Protein AF-A0AAN8L336-F1 (afdb_monomer)

Structure (mmCIF, N/CA/C/O backbone):
data_AF-A0AAN8L336-F1
#
_entry.id   AF-A0AAN8L336-F1
#
loop_
_atom_site.group_PDB
_atom_site.id
_atom_site.type_symbol
_atom_site.label_atom_id
_atom_site.label_alt_id
_atom_site.label_comp_id
_atom_site.label_asym_id
_atom_site.label_entity_id
_atom_site.label_seq_id
_atom_site.pdbx_PDB_ins_code
_atom_site.Cartn_x
_atom_site.Cartn_y
_atom_site.Cartn_z
_atom_site.occupancy
_atom_site.B_iso_or_equiv
_atom_site.auth_seq_id
_atom_site.auth_comp_id
_atom_site.auth_asym_id
_atom_site.auth_atom_id
_atom_site.pdbx_PDB_model_num
ATOM 1 N N . MET A 1 1 ? -2.160 -11.722 4.275 1.00 55.44 1 MET A N 1
ATOM 2 C CA . MET A 1 1 ? -3.643 -11.609 4.276 1.00 55.44 1 MET A CA 1
ATOM 3 C C . MET A 1 1 ? -4.355 -12.591 5.209 1.00 55.44 1 MET A C 1
ATOM 5 O O . MET A 1 1 ? -5.331 -12.191 5.830 1.00 55.44 1 MET A O 1
ATOM 9 N N . VAL A 1 2 ? -3.904 -13.846 5.357 1.00 58.59 2 VAL A N 1
ATOM 10 C CA . VAL A 1 2 ? -4.549 -14.829 6.263 1.00 58.59 2 VAL A CA 1
ATOM 11 C C . VAL A 1 2 ? -4.646 -14.320 7.712 1.00 58.59 2 VAL A C 1
ATOM 13 O O . VAL A 1 2 ? -5.678 -14.493 8.352 1.00 58.59 2 VAL A O 1
ATOM 16 N N . THR A 1 3 ? -3.626 -13.611 8.202 1.00 62.53 3 THR A N 1
ATOM 17 C CA . THR A 1 3 ? -3.632 -12.990 9.538 1.00 62.53 3 THR A CA 1
ATOM 18 C C . THR A 1 3 ? -4.663 -11.863 9.676 1.00 62.53 3 THR A C 1
ATOM 20 O O . THR A 1 3 ? -5.354 -11.811 10.684 1.00 62.53 3 THR A O 1
ATOM 23 N N . GLY A 1 4 ? -4.833 -11.011 8.655 1.00 62.41 4 GLY A N 1
ATOM 24 C CA . GLY A 1 4 ? -5.827 -9.926 8.668 1.00 62.41 4 GLY A CA 1
ATOM 25 C C . GLY A 1 4 ? -7.262 -10.451 8.763 1.00 62.41 4 GLY A C 1
ATOM 26 O O . GLY A 1 4 ? -8.029 -9.985 9.600 1.00 62.41 4 GLY A O 1
ATOM 27 N N . ARG A 1 5 ? -7.584 -11.522 8.018 1.00 63.06 5 ARG A N 1
ATOM 28 C CA . ARG A 1 5 ? -8.874 -12.229 8.139 1.00 63.06 5 ARG A CA 1
ATOM 29 C C . ARG A 1 5 ? -9.123 -12.769 9.549 1.00 63.06 5 ARG A C 1
ATOM 31 O O . ARG A 1 5 ? -10.221 -12.613 10.066 1.00 63.06 5 ARG A O 1
ATOM 38 N N . LYS A 1 6 ? -8.105 -13.352 10.190 1.00 68.25 6 LYS A N 1
ATOM 39 C CA . LYS A 1 6 ? -8.204 -13.853 11.575 1.00 68.25 6 LYS A CA 1
ATOM 40 C C . LYS A 1 6 ? -8.404 -12.739 12.612 1.00 68.25 6 LYS A C 1
ATOM 42 O O . LYS A 1 6 ? -8.935 -13.010 13.680 1.00 68.25 6 LYS A O 1
ATOM 47 N N . LEU A 1 7 ? -7.996 -11.511 12.293 1.00 67.62 7 LEU A N 1
ATOM 48 C CA . LEU A 1 7 ? -8.125 -10.327 13.147 1.00 67.62 7 LEU A CA 1
ATOM 49 C C . LEU A 1 7 ? -9.354 -9.460 12.807 1.00 67.62 7 LEU A C 1
ATOM 51 O O . LEU A 1 7 ? -9.527 -8.398 13.394 1.00 67.62 7 LEU A O 1
ATOM 55 N N . GLY A 1 8 ? -10.209 -9.883 11.867 1.00 74.19 8 GLY A N 1
ATOM 56 C CA . GLY A 1 8 ? -11.404 -9.128 11.467 1.00 74.19 8 GLY A CA 1
ATOM 57 C C . GLY A 1 8 ? -11.135 -7.930 10.546 1.00 74.19 8 GLY A C 1
ATOM 58 O O . GLY A 1 8 ? -12.037 -7.133 10.299 1.00 74.19 8 GLY A O 1
ATOM 59 N N . PHE A 1 9 ? -9.925 -7.801 9.998 1.00 72.44 9 PHE A N 1
ATOM 60 C CA . PHE A 1 9 ? -9.615 -6.831 8.947 1.00 72.44 9 PHE A CA 1
ATOM 61 C C . PHE A 1 9 ? -9.934 -7.457 7.591 1.00 72.44 9 PHE A C 1
ATOM 63 O O . PHE A 1 9 ? -9.067 -8.022 6.917 1.00 72.44 9 PHE A O 1
ATOM 70 N N . THR A 1 10 ? -11.213 -7.413 7.225 1.00 75.25 10 THR A N 1
ATOM 71 C CA . THR A 1 10 ? -11.716 -7.903 5.938 1.00 75.25 10 THR A CA 1
ATOM 72 C C . THR A 1 10 ? -12.370 -6.784 5.143 1.00 75.25 10 THR A C 1
ATOM 74 O O . THR A 1 10 ? -12.782 -5.763 5.697 1.00 75.25 10 THR A O 1
ATOM 77 N N . ILE A 1 11 ? -12.456 -6.993 3.827 1.00 72.38 11 ILE A N 1
ATOM 78 C CA . ILE A 1 11 ? -13.157 -6.085 2.912 1.00 72.38 11 ILE A CA 1
ATOM 79 C C . ILE A 1 11 ? -14.640 -6.021 3.300 1.00 72.38 11 ILE A C 1
ATOM 81 O O . ILE A 1 11 ? -15.216 -4.941 3.355 1.00 72.38 11 ILE A O 1
ATOM 85 N N . ASP A 1 12 ? -15.225 -7.162 3.673 1.00 73.00 12 ASP A N 1
ATOM 86 C CA . ASP A 1 12 ? -16.644 -7.287 4.032 1.00 73.00 12 ASP A CA 1
ATOM 87 C C . ASP A 1 12 ? -17.017 -6.483 5.287 1.00 73.00 12 ASP A C 1
ATOM 89 O O . ASP A 1 12 ? -18.145 -6.021 5.425 1.00 73.00 12 ASP A O 1
ATOM 93 N N . LEU A 1 13 ? -16.058 -6.291 6.198 1.00 77.25 13 LEU A N 1
ATOM 94 C CA . LEU A 1 13 ? -16.222 -5.470 7.399 1.00 77.25 13 LEU A CA 1
ATOM 95 C C . LEU A 1 13 ? -15.845 -3.998 7.168 1.00 77.25 13 LEU A C 1
ATOM 97 O O . LEU A 1 13 ? -15.861 -3.217 8.115 1.00 77.25 13 LEU A O 1
ATOM 101 N N . GLY A 1 14 ? -15.464 -3.617 5.943 1.00 82.44 14 GLY A N 1
ATOM 102 C CA . GLY A 1 14 ? -15.041 -2.258 5.587 1.00 82.44 14 GLY A CA 1
ATOM 103 C C . GLY A 1 14 ? -13.712 -1.819 6.212 1.00 82.44 14 GLY A C 1
ATOM 104 O O . GLY A 1 14 ? -13.310 -0.668 6.052 1.00 82.44 14 GLY A O 1
ATOM 105 N N . LYS A 1 15 ? -13.016 -2.725 6.912 1.00 87.69 15 LYS A N 1
ATOM 106 C CA . LYS A 1 15 ? -11.778 -2.453 7.662 1.00 87.69 15 LYS A CA 1
ATOM 107 C C . LYS A 1 15 ? -10.503 -2.715 6.862 1.00 87.69 15 LYS A C 1
ATOM 109 O O . LYS A 1 15 ? -9.406 -2.524 7.381 1.00 87.69 15 LYS A O 1
ATOM 114 N N . LEU A 1 16 ? -10.632 -3.177 5.621 1.00 91.44 16 LEU A N 1
ATOM 115 C CA . LEU A 1 16 ? -9.519 -3.409 4.709 1.00 91.44 16 LEU A CA 1
ATOM 116 C C . LEU A 1 16 ? -9.800 -2.739 3.366 1.00 91.44 16 LEU A C 1
ATOM 118 O O . LEU A 1 16 ? -10.747 -3.104 2.674 1.00 91.44 16 LEU A O 1
ATOM 122 N N . HIS A 1 17 ? -8.925 -1.820 2.980 1.00 94.12 17 HIS A N 1
ATOM 123 C CA . HIS A 1 17 ? -8.934 -1.149 1.686 1.00 94.12 17 HIS A CA 1
ATOM 124 C C . HIS A 1 17 ? -7.826 -1.737 0.818 1.00 94.12 17 HIS A C 1
ATOM 126 O O . HIS A 1 17 ? -6.665 -1.725 1.217 1.00 94.12 17 HIS A O 1
ATOM 132 N N . ASN A 1 18 ? -8.160 -2.263 -0.359 1.00 93.31 18 ASN A N 1
ATOM 133 C CA . ASN A 1 18 ? -7.173 -2.774 -1.310 1.00 93.31 18 ASN A CA 1
ATOM 134 C C . ASN A 1 18 ? -7.224 -1.947 -2.597 1.00 93.31 18 ASN A C 1
ATOM 136 O O . ASN A 1 18 ? -8.241 -1.954 -3.288 1.00 93.31 18 ASN A O 1
ATOM 140 N N . VAL A 1 19 ? -6.139 -1.236 -2.899 1.00 95.69 19 VAL A N 1
ATOM 141 C CA . VAL A 1 19 ? -6.030 -0.328 -4.042 1.00 95.69 19 VAL A CA 1
ATOM 142 C C . VAL A 1 19 ? -4.871 -0.775 -4.926 1.00 95.69 19 VAL A C 1
ATOM 144 O O . VAL A 1 19 ? -3.705 -0.709 -4.537 1.00 95.69 19 VAL A O 1
ATOM 147 N N . SER A 1 20 ? -5.191 -1.213 -6.141 1.00 94.94 20 SER A N 1
ATOM 148 C CA . SER A 1 20 ? -4.198 -1.453 -7.189 1.00 94.94 20 SER A CA 1
ATOM 149 C C . SER A 1 20 ? -3.888 -0.149 -7.912 1.00 94.94 20 SER A C 1
ATOM 151 O O . SER A 1 20 ? -4.764 0.409 -8.570 1.00 94.94 20 SER A O 1
ATOM 153 N N . LEU A 1 21 ? -2.656 0.346 -7.787 1.00 93.88 21 LEU A N 1
ATOM 154 C CA . LEU A 1 21 ? -2.261 1.612 -8.391 1.00 93.88 21 LEU A CA 1
ATOM 155 C C . LEU A 1 21 ? -1.996 1.457 -9.888 1.00 93.88 21 LEU A C 1
ATOM 157 O O . LEU A 1 21 ? -1.348 0.523 -10.355 1.00 93.88 21 LEU A O 1
ATOM 161 N N . GLY A 1 22 ? -2.519 2.428 -10.619 1.00 88.50 22 GLY A N 1
ATOM 162 C CA . GLY A 1 22 ? -2.415 2.635 -12.052 1.00 88.50 22 GLY A CA 1
ATOM 163 C C . GLY A 1 22 ? -2.910 4.051 -12.344 1.00 88.50 22 GLY A C 1
ATOM 164 O O . GLY A 1 22 ? -3.214 4.802 -11.414 1.00 88.50 22 GLY A O 1
ATOM 165 N N . GLN A 1 23 ? -3.013 4.428 -13.616 1.00 85.06 23 GLN A N 1
ATOM 166 C CA . GLN A 1 23 ? -3.410 5.788 -13.978 1.00 85.06 23 GLN A CA 1
ATOM 167 C C . GLN A 1 23 ? -4.771 6.168 -13.363 1.00 85.06 23 GLN A C 1
ATOM 169 O O . GLN A 1 23 ? -5.786 5.529 -13.641 1.00 85.06 23 GLN A O 1
ATOM 174 N N . GLY A 1 24 ? -4.792 7.229 -12.551 1.00 90.44 24 GLY A N 1
ATOM 175 C CA . GLY A 1 24 ? -6.011 7.788 -11.963 1.00 90.44 24 GLY A CA 1
ATOM 176 C C . GLY A 1 24 ? -6.478 7.119 -10.665 1.00 90.44 24 GLY A C 1
ATOM 177 O O . GLY A 1 24 ? -7.555 7.454 -10.178 1.00 90.44 24 GLY A O 1
ATOM 178 N N . GLN A 1 25 ? -5.711 6.178 -10.103 1.00 95.31 25 GLN A N 1
ATOM 179 C CA . GLN A 1 25 ? -6.035 5.523 -8.824 1.00 95.31 25 GLN A CA 1
ATOM 180 C C . GLN A 1 25 ? -5.448 6.246 -7.603 1.00 95.31 25 GLN A C 1
ATOM 182 O O . GLN A 1 25 ? -5.761 5.897 -6.467 1.00 95.31 25 GLN A O 1
ATOM 187 N N . GLU A 1 26 ? -4.629 7.275 -7.818 1.00 95.19 26 GLU A N 1
ATOM 188 C CA . GLU A 1 26 ? -3.944 8.025 -6.765 1.00 95.19 26 GLU A CA 1
ATOM 189 C C . GLU A 1 26 ? -4.947 8.666 -5.797 1.00 95.19 26 GLU A C 1
ATOM 191 O O . GLU A 1 26 ? -4.850 8.482 -4.589 1.00 95.19 26 GLU A O 1
ATOM 196 N N . ALA A 1 27 ? -5.988 9.320 -6.323 1.00 96.06 27 ALA A N 1
ATOM 197 C CA . ALA A 1 27 ? -7.025 9.948 -5.502 1.00 96.06 27 ALA A CA 1
ATOM 198 C C . ALA A 1 27 ? -7.815 8.930 -4.657 1.00 96.06 27 ALA A C 1
ATOM 200 O O . ALA A 1 27 ? -8.211 9.225 -3.530 1.00 96.06 27 ALA A O 1
ATOM 201 N N . VAL A 1 28 ? -8.028 7.716 -5.178 1.00 96.12 28 VAL A N 1
ATOM 202 C CA . VAL A 1 28 ? -8.692 6.633 -4.434 1.00 96.12 28 VAL A CA 1
ATOM 203 C C . VAL A 1 28 ? -7.809 6.170 -3.276 1.00 96.12 28 VAL A C 1
ATOM 205 O O . VAL A 1 28 ? -8.302 5.980 -2.164 1.00 96.12 28 VAL A O 1
ATOM 208 N N . ALA A 1 29 ? -6.502 6.039 -3.516 1.00 96.62 29 ALA A N 1
ATOM 209 C CA . ALA A 1 29 ? -5.536 5.700 -2.479 1.00 96.62 29 ALA A CA 1
ATOM 210 C C . ALA A 1 29 ? -5.452 6.779 -1.389 1.00 96.62 29 ALA A C 1
ATOM 212 O O . ALA A 1 29 ? -5.452 6.435 -0.209 1.00 96.62 29 ALA A O 1
ATOM 213 N N . GLU A 1 30 ? -5.450 8.062 -1.765 1.00 97.12 30 GLU A N 1
ATOM 214 C CA . GLU A 1 30 ? -5.445 9.189 -0.821 1.00 97.12 30 GLU A CA 1
ATOM 215 C C . GLU A 1 30 ? -6.642 9.124 0.134 1.00 97.12 30 GLU A C 1
ATOM 217 O O . GLU A 1 30 ? -6.468 9.112 1.354 1.00 97.12 30 GLU A O 1
ATOM 222 N N . VAL A 1 31 ? -7.853 8.983 -0.412 1.00 97.19 31 VAL A N 1
ATOM 223 C CA . VAL A 1 31 ? -9.083 8.892 0.388 1.00 97.19 31 VAL A CA 1
ATOM 224 C C . VAL A 1 31 ? -9.074 7.658 1.294 1.00 97.19 31 VAL A C 1
ATOM 226 O O . VAL A 1 31 ? -9.432 7.752 2.471 1.00 97.19 31 VAL A O 1
ATOM 229 N N . ALA A 1 32 ? -8.646 6.504 0.773 1.00 96.38 32 ALA A N 1
ATOM 230 C CA . ALA A 1 32 ? -8.574 5.268 1.548 1.00 96.38 32 ALA A CA 1
ATOM 231 C C . ALA A 1 32 ? -7.593 5.384 2.725 1.00 96.38 32 ALA A C 1
ATOM 233 O O . ALA A 1 32 ? -7.917 4.957 3.833 1.00 96.38 32 ALA A O 1
ATOM 234 N N . MET A 1 33 ? -6.423 5.992 2.512 1.00 97.19 33 MET A N 1
ATOM 235 C CA . MET A 1 33 ? -5.418 6.202 3.558 1.00 97.19 33 MET A CA 1
ATOM 236 C C . MET A 1 33 ? -5.890 7.175 4.633 1.00 97.19 33 MET A C 1
ATOM 238 O O . MET A 1 33 ? -5.751 6.882 5.818 1.00 97.19 33 MET A O 1
ATOM 242 N N . GLU A 1 34 ? -6.496 8.298 4.253 1.00 96.38 34 GLU A N 1
ATOM 243 C CA . GLU A 1 34 ? -6.995 9.271 5.228 1.00 96.38 34 GLU A CA 1
ATOM 244 C C . GLU A 1 34 ? -8.135 8.713 6.083 1.00 96.38 34 GLU A C 1
ATOM 246 O O . GLU A 1 34 ? -8.181 8.955 7.291 1.00 96.38 34 GLU A O 1
ATOM 251 N N . MET A 1 35 ? -9.042 7.944 5.477 1.00 95.38 35 MET A N 1
ATOM 252 C CA . MET A 1 35 ? -10.094 7.242 6.207 1.00 95.38 35 MET A CA 1
ATOM 253 C C . MET A 1 35 ? -9.499 6.186 7.139 1.00 95.38 35 MET A C 1
ATOM 255 O O . MET A 1 35 ? -9.837 6.135 8.319 1.00 95.38 35 MET A O 1
ATOM 259 N N . ALA A 1 36 ? -8.585 5.363 6.631 1.00 96.25 36 ALA A N 1
ATOM 260 C CA . ALA A 1 36 ? -7.983 4.292 7.407 1.00 96.25 36 ALA A CA 1
ATOM 261 C C . ALA A 1 36 ? -7.151 4.800 8.587 1.00 96.25 36 ALA A C 1
ATOM 263 O O . ALA A 1 36 ? -7.188 4.186 9.652 1.00 96.25 36 ALA A O 1
ATOM 264 N N . ALA A 1 37 ? -6.454 5.927 8.426 1.00 96.56 37 ALA A N 1
ATOM 265 C CA . ALA A 1 37 ? -5.694 6.559 9.498 1.00 96.56 37 ALA A CA 1
ATOM 266 C C . ALA A 1 37 ? -6.597 7.019 10.654 1.00 96.56 37 ALA A C 1
ATOM 268 O O . ALA A 1 37 ? -6.199 6.917 11.814 1.00 96.56 37 ALA A O 1
ATOM 269 N N . LYS A 1 38 ? -7.819 7.483 10.350 1.00 95.75 38 LYS A N 1
ATOM 270 C CA . LYS A 1 38 ? -8.809 7.923 11.349 1.00 95.75 38 LYS A CA 1
ATOM 271 C C . LYS A 1 38 ? -9.524 6.752 12.020 1.00 95.75 38 LYS A C 1
ATOM 273 O O . LYS A 1 38 ? -9.641 6.728 13.239 1.00 95.75 38 LYS A O 1
ATOM 278 N N . GLU A 1 39 ? -9.968 5.781 11.227 1.00 95.06 39 GLU A N 1
ATOM 279 C CA . GLU A 1 39 ? -10.841 4.686 11.680 1.00 95.06 39 GLU A CA 1
ATOM 280 C C . GLU A 1 39 ? -10.071 3.420 12.102 1.00 95.06 39 GLU A C 1
ATOM 282 O O . GLU A 1 39 ? -10.657 2.450 12.581 1.00 95.06 39 GLU A O 1
ATOM 287 N N . GLY A 1 40 ? -8.748 3.388 11.913 1.00 94.44 40 GLY A N 1
ATOM 288 C CA . GLY A 1 40 ? -7.922 2.231 12.262 1.00 94.44 40 GLY A CA 1
ATOM 289 C C . GLY A 1 40 ? -8.025 1.073 11.289 1.00 94.44 40 GLY A C 1
ATOM 290 O O . GLY A 1 40 ? -7.987 -0.079 11.708 1.00 94.44 40 GLY A O 1
ATOM 291 N N . HIS A 1 41 ? -8.183 1.354 9.999 1.00 94.69 41 HIS A N 1
ATOM 292 C CA . HIS A 1 41 ? -8.302 0.319 8.973 1.00 94.69 41 HIS A CA 1
ATOM 293 C C . HIS A 1 41 ? -6.936 -0.058 8.403 1.00 94.69 41 HIS A C 1
ATOM 295 O O . HIS A 1 41 ? -5.919 0.595 8.641 1.00 94.69 41 HIS A O 1
ATOM 301 N N . TRP A 1 42 ? -6.907 -1.132 7.625 1.00 95.06 42 TRP A N 1
ATOM 302 C CA . TRP A 1 42 ? -5.720 -1.537 6.886 1.00 95.06 42 TRP A CA 1
ATOM 303 C C . TRP A 1 42 ? -5.839 -1.100 5.435 1.00 95.06 42 TRP A C 1
ATOM 305 O O . TRP A 1 42 ? -6.908 -1.210 4.837 1.00 95.06 42 TRP A O 1
ATOM 315 N N . VAL A 1 43 ? -4.736 -0.637 4.860 1.00 96.12 43 VAL A N 1
ATOM 316 C CA . VAL A 1 43 ? -4.645 -0.264 3.447 1.00 96.12 43 VAL A CA 1
ATOM 317 C C . VAL A 1 43 ? -3.586 -1.122 2.780 1.00 96.12 43 VAL A C 1
ATOM 319 O O . VAL A 1 43 ? -2.485 -1.276 3.301 1.00 96.12 43 VAL A O 1
ATOM 322 N N . ILE A 1 44 ? -3.910 -1.681 1.622 1.00 95.62 44 ILE A N 1
ATOM 323 C CA . ILE A 1 44 ? -2.969 -2.371 0.746 1.00 95.62 44 ILE A CA 1
ATOM 324 C C . ILE A 1 44 ? -2.860 -1.544 -0.531 1.00 95.62 44 ILE A C 1
ATOM 326 O O . ILE A 1 44 ? -3.841 -1.400 -1.255 1.00 95.62 44 ILE A O 1
ATOM 330 N N . LEU A 1 45 ? -1.673 -1.004 -0.794 1.00 96.25 45 LEU A N 1
ATOM 331 C CA . LEU A 1 45 ? -1.327 -0.312 -2.029 1.00 96.25 45 LEU A CA 1
ATOM 332 C C . LEU A 1 45 ? -0.504 -1.252 -2.904 1.00 96.25 45 LEU A C 1
ATOM 334 O O . LEU A 1 45 ? 0.616 -1.629 -2.548 1.00 96.25 45 LEU A O 1
ATOM 338 N N . GLN A 1 46 ? -1.056 -1.640 -4.048 1.00 95.38 46 GLN A N 1
ATOM 339 C CA . GLN A 1 46 ? -0.390 -2.539 -4.983 1.00 95.38 46 GLN A CA 1
ATOM 340 C C . GLN A 1 46 ? 0.209 -1.771 -6.160 1.00 95.38 46 GLN A C 1
ATOM 342 O O . GLN A 1 46 ? -0.305 -0.728 -6.547 1.00 95.38 46 GLN A O 1
ATOM 347 N N . ASN A 1 47 ? 1.277 -2.308 -6.746 1.00 93.50 47 ASN A N 1
ATOM 348 C CA . ASN A 1 47 ? 1.913 -1.795 -7.962 1.00 93.50 47 ASN A CA 1
ATOM 349 C C . ASN A 1 47 ? 2.364 -0.325 -7.906 1.00 93.50 47 ASN A C 1
ATOM 351 O O . ASN A 1 47 ? 2.249 0.404 -8.889 1.00 93.50 47 ASN A O 1
ATOM 355 N N . ILE A 1 48 ? 2.931 0.122 -6.779 1.00 93.25 48 ILE A N 1
ATOM 356 C CA . ILE A 1 48 ? 3.293 1.544 -6.617 1.00 93.25 48 ILE A CA 1
ATOM 357 C C . ILE A 1 48 ? 4.312 2.056 -7.648 1.00 93.25 48 ILE A C 1
ATOM 359 O O . ILE A 1 48 ? 4.354 3.245 -7.952 1.00 93.25 48 ILE A O 1
ATOM 363 N N . HIS A 1 49 ? 5.093 1.153 -8.242 1.00 90.88 49 HIS A N 1
ATOM 364 C CA . HIS A 1 49 ? 6.049 1.452 -9.306 1.00 90.88 49 HIS A CA 1
ATOM 365 C C . HIS A 1 49 ? 5.377 2.002 -10.581 1.00 90.88 49 HIS A C 1
ATOM 367 O O . HIS A 1 49 ? 6.008 2.744 -11.330 1.00 90.88 49 HIS A O 1
ATOM 373 N N . LEU A 1 50 ? 4.088 1.719 -10.804 1.00 91.94 50 LEU A N 1
ATOM 374 C CA . LEU A 1 50 ? 3.335 2.220 -11.959 1.00 91.94 50 LEU A CA 1
ATOM 375 C C . LEU A 1 50 ? 2.974 3.711 -11.853 1.00 91.94 50 LEU A C 1
ATOM 377 O O . LEU A 1 50 ? 2.637 4.333 -12.857 1.00 91.94 50 LEU A O 1
ATOM 381 N N . VAL A 1 51 ? 3.070 4.304 -10.659 1.00 92.56 51 VAL A N 1
ATOM 382 C CA . VAL A 1 51 ? 2.716 5.708 -10.388 1.00 92.56 51 VAL A CA 1
ATOM 383 C C . VAL A 1 51 ? 3.925 6.516 -9.907 1.00 92.56 51 VAL A C 1
ATOM 385 O O . VAL A 1 51 ? 3.831 7.330 -8.993 1.00 92.56 51 VAL A O 1
ATOM 388 N N . ALA A 1 52 ? 5.082 6.327 -10.554 1.00 90.50 52 ALA A N 1
ATOM 389 C CA . ALA A 1 52 ? 6.368 6.928 -10.175 1.00 90.50 52 ALA A CA 1
ATOM 390 C C . ALA A 1 52 ? 6.303 8.439 -9.866 1.00 90.50 52 ALA A C 1
ATOM 392 O O . ALA A 1 52 ? 6.891 8.912 -8.896 1.00 90.50 52 ALA A O 1
ATOM 393 N N . ARG A 1 53 ? 5.537 9.205 -10.657 1.00 91.69 53 ARG A N 1
ATOM 394 C CA . ARG A 1 53 ? 5.377 10.663 -10.483 1.00 91.69 53 ARG A CA 1
ATOM 395 C C . ARG A 1 53 ? 4.654 11.048 -9.188 1.00 91.69 53 ARG A C 1
ATOM 397 O O . ARG A 1 53 ? 4.833 12.165 -8.715 1.00 91.69 53 ARG A O 1
ATOM 404 N N . TRP A 1 54 ? 3.831 10.154 -8.648 1.00 94.56 54 TRP A N 1
ATOM 405 C CA . TRP A 1 54 ? 3.042 10.376 -7.439 1.00 94.56 54 TRP A CA 1
ATOM 406 C C . TRP A 1 54 ? 3.753 9.891 -6.168 1.00 94.56 54 TRP A C 1
ATOM 408 O O . TRP A 1 54 ? 3.350 10.261 -5.070 1.00 94.56 54 TRP A O 1
ATOM 418 N N . LEU A 1 55 ? 4.854 9.140 -6.276 1.00 92.81 55 LEU A N 1
ATOM 419 C CA . LEU A 1 55 ? 5.524 8.559 -5.107 1.00 92.81 55 LEU A CA 1
ATOM 420 C C . LEU A 1 55 ? 6.006 9.601 -4.083 1.00 92.81 55 LEU A C 1
ATOM 422 O O . LEU A 1 55 ? 5.927 9.350 -2.885 1.00 92.81 55 LEU A O 1
ATOM 426 N N . GLY A 1 56 ? 6.426 10.791 -4.523 1.00 93.44 56 GLY A N 1
ATOM 427 C CA . GLY A 1 56 ? 6.765 11.887 -3.603 1.00 93.44 56 GLY A CA 1
ATOM 428 C C . GLY A 1 56 ? 5.551 12.484 -2.872 1.00 93.44 56 GLY A C 1
ATOM 429 O O . GLY A 1 56 ? 5.685 13.001 -1.765 1.00 93.44 56 GLY A O 1
ATOM 430 N N . SER A 1 57 ? 4.354 12.412 -3.460 1.00 95.19 57 SER A N 1
ATOM 431 C CA . SER A 1 57 ? 3.105 12.767 -2.772 1.00 95.19 57 SER A CA 1
ATOM 432 C C . SER A 1 57 ? 2.685 11.669 -1.798 1.00 95.19 57 SER A C 1
ATOM 434 O O . SER A 1 57 ? 2.275 11.979 -0.681 1.00 95.19 57 SER A O 1
ATOM 436 N N . LEU A 1 58 ? 2.844 10.400 -2.193 1.00 94.75 58 LEU A N 1
ATOM 437 C CA . LEU A 1 58 ? 2.606 9.243 -1.330 1.00 94.75 58 LEU A CA 1
ATOM 438 C C . LEU A 1 58 ? 3.479 9.285 -0.069 1.00 94.75 58 LEU A C 1
ATOM 440 O O . LEU A 1 58 ? 2.979 9.018 1.016 1.00 94.75 58 LEU A O 1
ATOM 444 N N . GLU A 1 59 ? 4.755 9.649 -0.188 1.00 93.81 59 GLU A N 1
ATOM 445 C CA . GLU A 1 59 ? 5.670 9.794 0.952 1.00 93.81 59 GLU A CA 1
ATOM 446 C C . GLU A 1 59 ? 5.137 10.795 1.990 1.00 93.81 59 GLU A C 1
ATOM 448 O O . GLU A 1 59 ? 4.944 10.445 3.153 1.00 93.81 59 GLU A O 1
ATOM 453 N N . LYS A 1 60 ? 4.767 12.003 1.550 1.00 93.94 60 LYS A N 1
ATOM 454 C CA . LYS A 1 60 ? 4.178 13.033 2.426 1.00 93.94 60 LYS A CA 1
ATOM 455 C C . LYS A 1 60 ? 2.843 12.603 3.028 1.00 93.94 60 LYS A C 1
ATOM 457 O O . LYS A 1 60 ? 2.494 13.003 4.138 1.00 93.94 60 LYS A O 1
ATOM 462 N N . LEU A 1 61 ? 2.056 11.836 2.276 1.00 95.06 61 LEU A N 1
ATOM 463 C CA . LEU A 1 61 ? 0.795 11.288 2.756 1.00 95.06 61 LEU A CA 1
ATOM 464 C C . LEU A 1 61 ? 1.030 10.243 3.848 1.00 95.06 61 LEU A C 1
ATOM 466 O O . LEU A 1 61 ? 0.335 10.276 4.856 1.00 95.06 61 LEU A O 1
ATOM 470 N N . LEU A 1 62 ? 2.010 9.351 3.679 1.00 94.19 62 LEU A N 1
ATOM 471 C CA . LEU A 1 62 ? 2.398 8.378 4.700 1.00 94.19 62 LEU A CA 1
ATOM 472 C C . LEU A 1 62 ? 2.844 9.082 5.983 1.00 94.19 62 LEU A C 1
ATOM 474 O O . LEU A 1 62 ? 2.347 8.736 7.047 1.00 94.19 62 LEU A O 1
ATOM 478 N N . GLU A 1 63 ? 3.701 10.101 5.886 1.00 91.88 63 GLU A N 1
ATOM 479 C CA . GLU A 1 63 ? 4.134 10.904 7.040 1.00 91.88 63 GLU A CA 1
ATOM 480 C C . GLU A 1 63 ? 2.938 11.531 7.769 1.00 91.88 63 GLU A C 1
ATOM 482 O O . GLU A 1 63 ? 2.741 11.301 8.964 1.00 91.88 63 GLU A O 1
ATOM 487 N N . ARG A 1 64 ? 2.072 12.237 7.027 1.00 93.25 64 ARG A N 1
ATOM 488 C CA . ARG A 1 64 ? 0.867 12.873 7.576 1.00 93.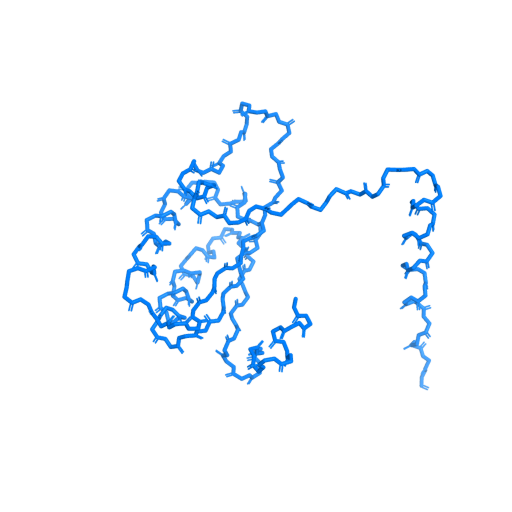25 64 ARG A CA 1
ATOM 489 C C . ARG A 1 64 ? -0.087 11.864 8.214 1.00 93.25 64 ARG A C 1
ATOM 491 O O . ARG A 1 64 ? -0.650 12.137 9.266 1.00 93.25 64 ARG A O 1
ATOM 498 N N . CYS A 1 65 ? -0.302 10.721 7.569 1.00 92.50 65 CYS A N 1
ATOM 499 C CA . CYS A 1 65 ? -1.193 9.675 8.060 1.00 92.50 65 CYS A CA 1
ATOM 500 C C . CYS A 1 65 ? -0.574 8.848 9.187 1.00 92.50 65 CYS A C 1
ATOM 502 O O . CYS A 1 65 ? -1.304 8.095 9.812 1.00 92.50 65 CYS A O 1
ATOM 504 N N . CYS A 1 66 ? 0.729 8.934 9.447 1.00 88.69 66 CYS A N 1
ATOM 505 C CA . CYS A 1 66 ? 1.346 8.294 10.606 1.00 88.69 66 CYS A CA 1
ATOM 506 C C . CYS A 1 66 ? 1.142 9.137 11.872 1.00 88.69 66 CYS A C 1
ATOM 508 O O . CYS A 1 66 ? 0.846 8.583 12.935 1.00 88.69 66 CYS A O 1
ATOM 510 N N . GLU A 1 67 ? 1.240 10.465 11.764 1.00 89.88 67 GLU A N 1
ATOM 511 C CA . GLU A 1 67 ? 1.067 11.387 12.889 1.00 89.88 67 GLU A CA 1
ATOM 512 C C . GLU A 1 67 ? -0.369 11.369 13.440 1.00 89.88 67 GLU A C 1
ATOM 514 O O . GLU A 1 67 ? -1.327 11.759 12.778 1.00 89.88 67 GLU A O 1
ATOM 519 N N . GLY A 1 68 ? -0.530 10.921 14.689 1.00 86.00 68 GLY A N 1
ATOM 520 C CA . GLY A 1 68 ? -1.828 10.930 15.376 1.00 86.00 68 GLY A CA 1
ATOM 521 C C . GLY A 1 68 ? -2.851 9.922 14.840 1.00 86.00 68 GLY A C 1
ATOM 522 O O . GLY A 1 68 ? -4.041 10.063 15.119 1.00 86.00 68 GLY A O 1
ATOM 523 N N . SER A 1 69 ? -2.408 8.916 14.082 1.00 93.12 69 SER A N 1
ATOM 524 C CA . SER A 1 69 ? -3.287 7.865 13.564 1.00 93.12 69 SER A CA 1
ATOM 525 C C . SER A 1 69 ? -3.785 6.893 14.626 1.00 93.12 69 SER A C 1
ATOM 527 O O . SER A 1 69 ? -3.215 6.737 15.709 1.00 93.12 69 SER A O 1
ATOM 529 N N . HIS A 1 70 ? -4.875 6.209 14.287 1.00 95.75 70 HIS A N 1
ATOM 530 C CA . HIS A 1 70 ? -5.427 5.138 15.095 1.00 95.75 70 HIS A CA 1
ATOM 531 C C . HIS A 1 70 ? -4.409 3.999 15.277 1.00 95.75 70 HIS A C 1
ATOM 533 O O . HIS A 1 70 ? -3.715 3.608 14.340 1.00 95.75 70 HIS A O 1
ATOM 539 N N . GLN A 1 71 ? -4.358 3.398 16.469 1.00 92.94 71 GLN A N 1
ATOM 540 C CA . GLN A 1 71 ? -3.342 2.394 16.830 1.00 92.94 71 GLN A CA 1
ATOM 541 C C . GLN A 1 71 ? -3.359 1.136 15.945 1.00 92.94 71 GLN A C 1
ATOM 543 O O . GLN A 1 71 ? -2.330 0.476 15.781 1.00 92.94 71 GLN A O 1
ATOM 548 N N . ASP A 1 72 ? -4.513 0.824 15.356 1.00 92.12 72 ASP A N 1
ATOM 549 C CA . ASP A 1 72 ? -4.710 -0.305 14.436 1.00 92.12 72 ASP A CA 1
ATOM 550 C C . ASP A 1 72 ? -4.431 0.023 12.963 1.00 92.12 72 ASP A C 1
ATOM 552 O O . ASP A 1 72 ? -4.424 -0.889 12.134 1.00 92.12 72 ASP A O 1
ATOM 556 N N . TYR A 1 73 ? -4.173 1.291 12.621 1.00 94.06 73 TYR A N 1
ATOM 557 C CA . TYR A 1 73 ? -3.899 1.703 11.246 1.00 94.06 73 TYR A CA 1
ATOM 558 C C . TYR A 1 73 ? -2.6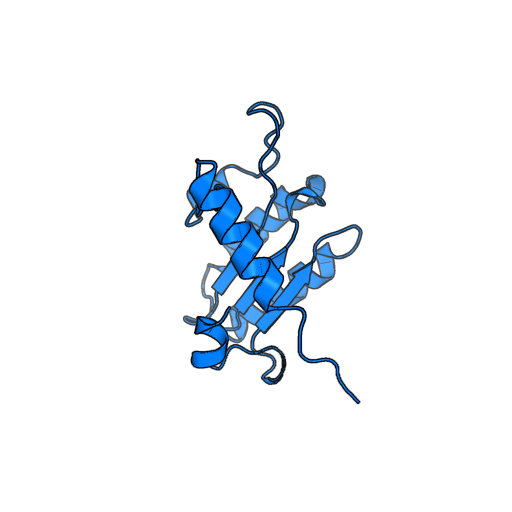35 1.025 10.714 1.00 94.06 73 TYR A C 1
ATOM 560 O O . TYR A 1 73 ? -1.568 1.080 11.333 1.00 94.06 73 TYR A O 1
ATOM 568 N N . ARG A 1 74 ? -2.736 0.365 9.559 1.00 94.19 74 ARG A N 1
ATOM 569 C CA . ARG A 1 74 ? -1.595 -0.284 8.897 1.00 94.19 74 ARG A CA 1
ATOM 570 C C . ARG A 1 74 ? -1.645 -0.030 7.398 1.00 94.19 74 ARG A C 1
ATOM 572 O O . ARG A 1 74 ? -2.705 -0.150 6.790 1.00 94.19 74 ARG A O 1
ATOM 579 N N . VAL A 1 75 ? -0.486 0.232 6.799 1.00 94.50 75 VAL A N 1
ATOM 580 C CA . VAL A 1 75 ? -0.323 0.319 5.343 1.00 94.50 75 VAL A CA 1
ATOM 581 C C . VAL A 1 75 ? 0.639 -0.765 4.882 1.00 94.50 75 VAL A C 1
ATOM 583 O O . VAL A 1 75 ? 1.726 -0.922 5.432 1.00 94.50 75 VAL A O 1
ATOM 586 N N . PHE A 1 76 ? 0.237 -1.506 3.858 1.00 94.38 76 PHE A N 1
ATOM 587 C CA . PHE A 1 76 ? 1.051 -2.493 3.166 1.00 94.38 76 PHE A CA 1
ATOM 588 C C . PHE A 1 76 ? 1.270 -2.020 1.737 1.00 94.38 76 PHE A C 1
ATOM 590 O O . PHE A 1 76 ? 0.333 -1.581 1.077 1.00 94.38 76 PHE A O 1
ATOM 597 N N . ILE A 1 77 ? 2.503 -2.121 1.258 1.00 93.56 77 ILE A N 1
ATOM 598 C CA . ILE A 1 77 ? 2.905 -1.617 -0.052 1.00 93.56 77 ILE A CA 1
ATOM 599 C C . ILE A 1 77 ? 3.565 -2.758 -0.821 1.00 93.56 77 ILE A C 1
ATOM 601 O O . ILE A 1 77 ? 4.432 -3.441 -0.279 1.00 93.56 77 ILE A O 1
ATOM 605 N N . SER A 1 78 ? 3.177 -2.956 -2.081 1.00 92.12 78 SER A N 1
ATOM 606 C CA . SER A 1 78 ? 3.890 -3.847 -3.001 1.00 92.12 78 SER A CA 1
ATOM 607 C C . SER A 1 78 ? 4.428 -3.078 -4.206 1.00 92.12 78 SER A C 1
ATOM 609 O O . SER A 1 78 ? 3.702 -2.289 -4.819 1.00 92.12 78 SER A O 1
ATOM 611 N N . ALA A 1 79 ? 5.666 -3.369 -4.588 1.00 90.00 79 ALA A N 1
ATOM 612 C CA . ALA A 1 79 ? 6.311 -2.843 -5.781 1.00 90.00 79 ALA A CA 1
ATOM 613 C C . ALA A 1 79 ? 7.139 -3.939 -6.456 1.00 90.00 79 ALA A C 1
ATOM 615 O O . ALA A 1 79 ? 7.620 -4.844 -5.774 1.00 90.00 79 ALA A O 1
ATOM 616 N N . GLU A 1 80 ? 7.341 -3.826 -7.766 1.00 86.06 80 GLU A N 1
ATOM 617 C CA . GLU A 1 80 ? 8.396 -4.571 -8.443 1.00 86.06 80 GLU A CA 1
ATOM 618 C C . GLU A 1 80 ? 9.745 -3.877 -8.198 1.00 86.06 80 GLU A C 1
ATOM 620 O O . GLU A 1 80 ? 9.795 -2.640 -8.134 1.00 86.06 80 GLU A O 1
ATOM 625 N N . PRO A 1 81 ? 10.836 -4.643 -8.014 1.00 79.00 81 PRO A N 1
ATOM 626 C CA . PRO A 1 81 ? 12.167 -4.072 -7.879 1.00 79.00 81 PRO A CA 1
ATOM 627 C C . PRO A 1 81 ? 12.602 -3.419 -9.193 1.00 79.00 81 PRO A C 1
ATOM 629 O O . PRO A 1 81 ? 12.292 -3.904 -10.280 1.00 79.00 81 PRO A O 1
ATOM 632 N N . ALA A 1 82 ? 13.365 -2.331 -9.090 1.00 80.50 82 ALA A N 1
ATOM 633 C CA . ALA A 1 82 ? 13.973 -1.726 -10.267 1.00 80.50 82 ALA A CA 1
ATOM 634 C C . ALA A 1 82 ? 14.988 -2.697 -10.911 1.00 80.50 82 ALA A C 1
ATOM 636 O O . ALA A 1 82 ? 15.732 -3.356 -10.175 1.00 80.50 82 ALA A O 1
ATOM 637 N N . PRO A 1 83 ? 15.071 -2.769 -12.255 1.00 78.19 83 PRO A N 1
ATOM 638 C CA . PRO A 1 83 ? 16.027 -3.637 -12.951 1.00 78.19 83 PRO A CA 1
ATOM 639 C C . PRO A 1 83 ? 17.484 -3.296 -12.629 1.00 78.19 83 PRO A C 1
ATOM 641 O O . PRO A 1 83 ? 18.349 -4.172 -12.613 1.00 78.19 83 PRO A O 1
ATOM 644 N N . THR A 1 84 ? 17.758 -2.016 -12.370 1.00 80.19 84 THR A N 1
ATOM 645 C CA . THR A 1 84 ? 19.077 -1.503 -12.002 1.00 80.19 84 THR A CA 1
ATOM 646 C C . THR A 1 84 ? 18.974 -0.538 -10.814 1.00 80.19 84 THR A C 1
ATOM 648 O O . THR A 1 84 ? 17.936 0.103 -10.627 1.00 80.19 84 THR A O 1
ATOM 651 N N . PRO A 1 85 ? 20.041 -0.373 -10.004 1.00 76.50 85 PRO A N 1
ATOM 652 C CA . PRO A 1 85 ? 20.055 0.610 -8.916 1.00 76.50 85 PRO A CA 1
ATOM 653 C C . PRO A 1 85 ? 19.794 2.052 -9.379 1.00 76.50 85 PRO A C 1
ATOM 655 O O . PRO A 1 85 ? 19.246 2.852 -8.628 1.00 76.50 85 PRO A O 1
ATOM 658 N N . GLN A 1 86 ? 20.184 2.389 -10.611 1.00 74.38 86 GLN A N 1
ATOM 659 C CA . GLN A 1 86 ? 20.014 3.719 -11.200 1.00 74.38 86 GLN A CA 1
ATOM 660 C C . GLN A 1 86 ? 18.560 4.006 -11.605 1.00 74.38 86 GLN A C 1
ATOM 662 O O . GLN A 1 86 ? 18.163 5.165 -11.664 1.00 74.38 86 GLN A O 1
ATOM 667 N N . GLU A 1 87 ? 17.766 2.965 -11.856 1.00 77.31 87 GLU A N 1
ATOM 668 C CA . GLU A 1 87 ? 16.345 3.050 -12.220 1.00 77.31 87 GLU A CA 1
ATOM 669 C C . GLU A 1 87 ? 15.417 2.995 -10.998 1.00 77.31 87 GLU A C 1
ATOM 671 O O . GLU A 1 87 ? 14.199 2.864 -11.127 1.00 77.31 87 GLU A O 1
ATOM 676 N N . HIS A 1 88 ? 15.971 3.085 -9.790 1.00 82.00 88 HIS A N 1
ATOM 677 C CA . HIS A 1 88 ? 15.190 3.008 -8.570 1.00 82.00 88 HIS A CA 1
ATOM 678 C C . HIS A 1 88 ? 14.315 4.254 -8.373 1.00 82.00 88 HIS A C 1
ATOM 680 O O . HIS A 1 88 ? 14.793 5.334 -8.031 1.00 82.00 88 HIS A O 1
ATOM 686 N N . ILE A 1 89 ? 13.006 4.079 -8.547 1.00 84.56 89 ILE A N 1
ATOM 687 C CA . ILE A 1 89 ? 12.014 5.163 -8.486 1.00 84.56 89 ILE A CA 1
ATOM 688 C C . ILE A 1 89 ? 11.364 5.353 -7.111 1.00 84.56 89 ILE A C 1
ATOM 690 O O . ILE A 1 89 ? 10.685 6.356 -6.905 1.00 84.56 89 ILE A O 1
ATOM 694 N N . ILE A 1 90 ? 11.533 4.413 -6.174 1.00 86.06 90 ILE A N 1
ATOM 695 C CA . ILE A 1 90 ? 10.901 4.516 -4.851 1.00 86.06 90 ILE A CA 1
ATOM 696 C C . ILE A 1 90 ? 11.687 5.528 -3.995 1.00 86.06 90 ILE A C 1
ATOM 698 O O . ILE A 1 90 ? 12.903 5.377 -3.854 1.00 86.06 90 ILE A O 1
ATOM 702 N N . PRO A 1 91 ? 11.033 6.555 -3.422 1.00 86.50 91 PRO A N 1
ATOM 703 C CA . PRO A 1 91 ? 11.684 7.524 -2.550 1.00 86.50 91 PRO A CA 1
ATOM 704 C C . PRO A 1 91 ? 12.391 6.871 -1.363 1.00 86.50 91 PRO A C 1
ATOM 706 O O . PRO A 1 91 ? 11.905 5.900 -0.774 1.00 86.50 91 PRO A O 1
ATOM 709 N N . GLN A 1 92 ? 13.541 7.432 -0.996 1.00 86.44 92 GLN A N 1
ATOM 710 C CA . GLN A 1 92 ? 14.361 6.927 0.100 1.00 86.44 92 GLN A CA 1
ATOM 711 C C . GLN A 1 92 ? 13.620 6.960 1.442 1.00 86.44 92 GLN A C 1
ATOM 713 O O . GLN A 1 92 ? 13.729 5.991 2.187 1.00 86.44 92 GLN A O 1
ATOM 718 N N . GLY A 1 93 ? 12.823 7.992 1.737 1.00 83.94 93 GLY A N 1
ATOM 719 C CA . GLY A 1 93 ? 12.118 8.081 3.017 1.00 83.94 93 GLY A CA 1
ATOM 720 C C . GLY A 1 93 ? 11.029 7.018 3.171 1.00 83.94 93 GLY A C 1
ATOM 721 O O . GLY A 1 93 ? 10.871 6.470 4.262 1.00 83.94 93 GLY A O 1
ATOM 722 N N . ILE A 1 94 ? 10.361 6.610 2.081 1.00 83.19 94 ILE A N 1
ATOM 723 C CA . ILE A 1 94 ? 9.473 5.428 2.100 1.00 83.19 94 ILE A CA 1
ATOM 724 C C . ILE A 1 94 ? 10.266 4.177 2.481 1.00 83.19 94 ILE A C 1
ATOM 726 O O . ILE A 1 94 ? 9.809 3.368 3.282 1.00 83.19 94 ILE A O 1
ATOM 730 N N . LEU A 1 95 ? 11.463 4.006 1.921 1.00 82.44 95 LEU A N 1
ATOM 731 C CA . LEU A 1 95 ? 12.298 2.851 2.217 1.00 82.44 95 LEU A CA 1
ATOM 732 C C . LEU A 1 95 ? 12.857 2.872 3.645 1.00 82.44 95 LEU A C 1
ATOM 734 O O . LEU A 1 95 ? 12.933 1.824 4.275 1.00 82.44 95 LEU A O 1
ATOM 738 N N . GLU A 1 96 ? 13.295 4.015 4.152 1.00 84.00 96 GLU A N 1
ATOM 739 C CA . GLU A 1 96 ? 13.892 4.127 5.488 1.00 84.00 96 GLU A CA 1
ATOM 740 C C . GLU A 1 96 ? 12.867 3.923 6.603 1.00 84.00 96 GLU A C 1
ATOM 742 O O . GLU A 1 96 ? 13.191 3.321 7.625 1.00 84.00 96 GLU A O 1
ATOM 747 N N . ASN A 1 97 ? 11.622 4.344 6.375 1.00 78.44 97 ASN A N 1
ATOM 748 C CA . ASN A 1 97 ? 10.542 4.247 7.354 1.00 78.44 97 ASN A CA 1
ATOM 749 C C . ASN A 1 97 ? 9.686 2.975 7.212 1.00 78.44 97 ASN A C 1
ATOM 751 O O . ASN A 1 97 ? 8.701 2.810 7.934 1.00 78.44 97 ASN A O 1
ATOM 755 N N . ALA A 1 98 ? 10.043 2.061 6.303 1.00 83.19 98 ALA A N 1
ATOM 756 C CA . ALA A 1 98 ? 9.305 0.823 6.061 1.00 83.19 98 ALA A CA 1
ATOM 757 C C . ALA A 1 98 ? 10.058 -0.430 6.5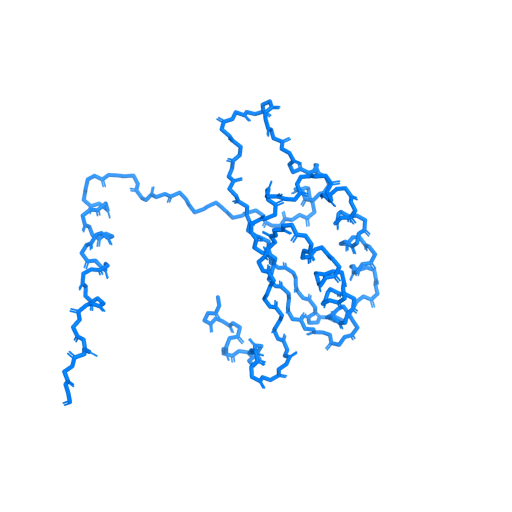26 1.00 83.19 98 ALA A C 1
ATOM 759 O O . ALA A 1 98 ? 11.275 -0.561 6.392 1.00 83.19 98 ALA A O 1
ATOM 760 N N . ILE A 1 99 ? 9.292 -1.425 6.979 1.00 83.19 99 ILE A N 1
ATOM 761 C CA . ILE A 1 99 ? 9.786 -2.797 7.121 1.00 83.19 99 ILE A CA 1
ATOM 762 C C . ILE A 1 99 ? 9.824 -3.424 5.725 1.00 83.19 99 ILE A C 1
ATOM 764 O O . ILE A 1 99 ? 8.783 -3.639 5.103 1.00 83.19 99 ILE A O 1
ATOM 768 N N . LYS A 1 100 ? 11.029 -3.722 5.231 1.00 83.62 100 LYS A N 1
ATOM 769 C CA . LYS A 1 100 ? 11.243 -4.294 3.895 1.00 83.62 100 LYS A CA 1
ATOM 770 C C . LYS A 1 100 ? 11.212 -5.815 3.959 1.00 83.62 100 LYS A C 1
ATOM 772 O O . LYS A 1 100 ? 11.939 -6.417 4.746 1.00 83.62 100 LYS A O 1
ATOM 777 N N . ILE A 1 101 ? 10.396 -6.426 3.106 1.00 81.06 101 ILE A N 1
ATOM 778 C CA . ILE A 1 101 ? 10.321 -7.878 2.939 1.00 81.06 101 ILE A CA 1
ATOM 779 C C . ILE A 1 101 ? 10.500 -8.173 1.454 1.00 81.06 101 ILE A C 1
ATOM 781 O O . ILE A 1 101 ? 9.711 -7.705 0.634 1.00 81.06 101 ILE A O 1
ATOM 785 N N . THR A 1 102 ? 11.521 -8.957 1.119 1.00 74.06 102 THR A N 1
ATOM 786 C CA . THR A 1 102 ? 11.776 -9.411 -0.250 1.00 74.06 102 THR A CA 1
ATOM 787 C C . THR A 1 102 ? 11.345 -10.867 -0.365 1.00 74.06 102 THR A C 1
ATOM 789 O O . THR A 1 102 ? 11.785 -11.704 0.420 1.00 74.06 102 THR A O 1
ATOM 792 N N . ASN A 1 103 ? 10.469 -11.172 -1.322 1.00 65.81 103 ASN A N 1
ATOM 793 C CA . ASN A 1 103 ? 10.094 -12.546 -1.644 1.00 65.81 103 ASN A CA 1
ATOM 794 C C . ASN A 1 103 ? 10.932 -13.006 -2.842 1.00 65.81 103 ASN A C 1
ATOM 796 O O . ASN A 1 103 ? 10.507 -12.856 -3.986 1.00 65.81 103 ASN A O 1
ATOM 800 N N . GLU A 1 104 ? 12.154 -13.474 -2.594 1.00 61.97 104 GLU A N 1
ATOM 801 C CA . GLU A 1 104 ? 12.969 -14.077 -3.652 1.00 61.97 104 GLU A CA 1
ATOM 802 C C . GLU A 1 104 ? 12.499 -15.517 -3.909 1.00 61.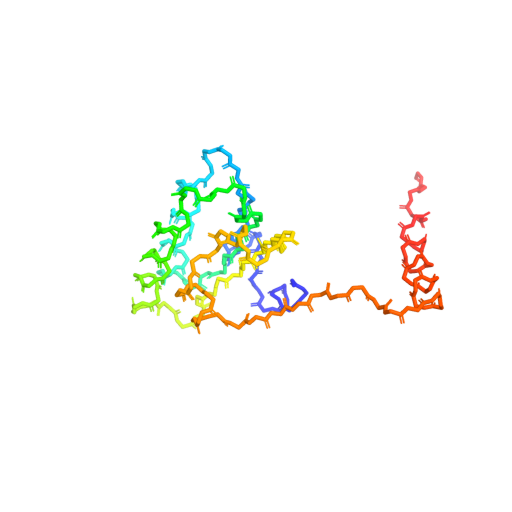97 104 GLU A C 1
ATOM 804 O O . GLU A 1 104 ? 12.231 -16.249 -2.949 1.00 61.97 104 GLU A O 1
ATOM 809 N N . PRO A 1 105 ? 12.378 -15.950 -5.180 1.00 56.28 105 PRO A N 1
ATOM 810 C CA . PRO A 1 105 ? 12.025 -17.328 -5.479 1.00 56.28 105 PRO A CA 1
ATOM 811 C C . PRO A 1 105 ? 13.080 -18.267 -4.881 1.00 56.28 105 PRO A C 1
ATOM 813 O O . PRO A 1 105 ? 14.277 -17.957 -4.912 1.00 56.28 105 PRO A O 1
ATOM 816 N N . PRO A 1 106 ? 12.666 -19.422 -4.335 1.00 53.50 106 PRO A N 1
ATOM 817 C CA . PRO A 1 106 ? 13.601 -2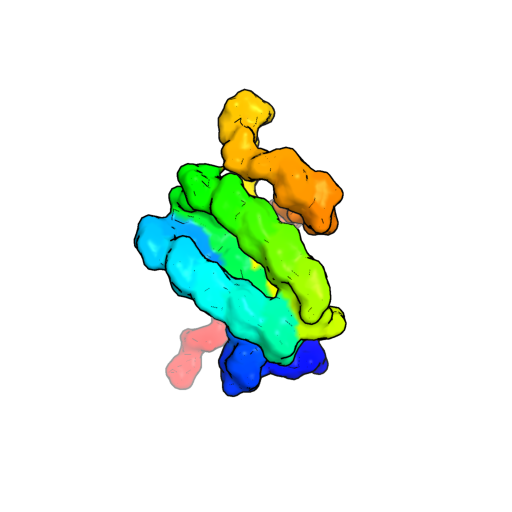0.322 -3.692 1.00 53.50 106 PRO A CA 1
ATOM 818 C C . PRO A 1 106 ? 14.623 -20.817 -4.720 1.00 53.50 106 PRO A C 1
ATOM 820 O O . PRO A 1 106 ? 14.284 -21.335 -5.783 1.00 53.50 106 PRO A O 1
ATOM 823 N N . THR A 1 107 ? 15.905 -20.629 -4.427 1.00 48.75 107 THR A N 1
ATOM 824 C CA . THR A 1 107 ? 16.972 -20.925 -5.383 1.00 48.75 107 THR A CA 1
ATOM 825 C C . THR A 1 107 ? 17.243 -22.432 -5.415 1.00 48.75 107 THR A C 1
ATOM 827 O O . THR A 1 107 ? 17.732 -23.003 -4.444 1.00 48.75 107 THR A O 1
ATOM 830 N N . GLY A 1 108 ? 16.933 -23.096 -6.536 1.00 54.06 108 GLY A N 1
ATOM 831 C CA . GLY A 1 108 ? 17.276 -24.504 -6.785 1.00 54.06 108 GLY A CA 1
ATOM 832 C C . GLY A 1 108 ? 16.204 -25.271 -7.566 1.00 54.06 108 GLY A C 1
ATOM 833 O O . GLY A 1 108 ? 15.012 -25.087 -7.339 1.00 54.06 108 GLY A O 1
ATOM 834 N N . MET A 1 109 ? 16.615 -26.176 -8.470 1.00 60.62 109 MET A N 1
ATOM 835 C CA . MET A 1 109 ? 15.688 -26.958 -9.314 1.00 60.62 109 MET A CA 1
ATOM 836 C C . MET A 1 109 ? 14.636 -27.720 -8.500 1.00 60.62 109 MET A C 1
ATOM 838 O O . MET A 1 109 ? 13.477 -27.749 -8.894 1.00 60.62 109 MET A O 1
ATOM 842 N N . HIS A 1 110 ? 15.013 -28.281 -7.347 1.00 57.56 110 HIS A N 1
ATOM 843 C CA . HIS A 1 110 ? 14.081 -28.981 -6.459 1.00 57.56 110 HIS A CA 1
ATOM 844 C C . HIS A 1 110 ? 13.024 -28.053 -5.851 1.00 57.56 110 HIS A C 1
ATOM 846 O O . HIS A 1 110 ? 11.863 -28.439 -5.763 1.00 57.56 110 HIS A O 1
ATOM 852 N N . ALA A 1 111 ? 13.398 -26.834 -5.459 1.00 59.31 111 ALA A N 1
ATOM 853 C CA . ALA A 1 111 ? 12.466 -25.886 -4.860 1.00 59.31 111 ALA A CA 1
ATOM 854 C C . ALA A 1 111 ? 11.533 -25.253 -5.906 1.00 59.31 111 ALA A C 1
ATOM 856 O O . ALA A 1 111 ? 10.353 -25.065 -5.630 1.00 59.31 111 ALA A O 1
ATOM 857 N N . ASN A 1 112 ? 12.027 -25.033 -7.130 1.00 60.12 112 ASN A N 1
ATOM 858 C CA . ASN A 1 112 ? 11.187 -24.658 -8.269 1.00 60.12 112 ASN A CA 1
ATOM 859 C C . ASN A 1 112 ? 10.206 -25.775 -8.647 1.00 60.12 112 ASN A C 1
ATOM 861 O O . ASN A 1 112 ? 9.060 -25.485 -8.975 1.00 60.12 112 ASN A O 1
ATOM 865 N N . LEU A 1 113 ? 10.633 -27.043 -8.582 1.00 61.66 113 LEU A N 1
ATOM 866 C CA . LEU A 1 113 ? 9.755 -28.184 -8.840 1.00 61.66 113 LEU A CA 1
ATOM 867 C C . LEU A 1 113 ? 8.677 -28.308 -7.759 1.00 61.66 113 LEU A C 1
ATOM 869 O O . LEU A 1 113 ? 7.519 -28.498 -8.098 1.00 61.66 113 LEU A O 1
ATOM 873 N N . HIS A 1 114 ? 9.031 -28.146 -6.480 1.00 62.22 114 HIS A N 1
ATOM 874 C CA . HIS A 1 114 ? 8.059 -28.127 -5.383 1.00 62.22 114 HIS A CA 1
ATOM 875 C C . HIS A 1 114 ? 7.069 -26.964 -5.507 1.00 62.22 114 HIS A C 1
ATOM 877 O O . HIS A 1 114 ? 5.873 -27.204 -5.450 1.00 62.22 114 HIS A O 1
ATOM 883 N N . ALA A 1 115 ? 7.530 -25.739 -5.779 1.00 62.19 115 ALA A N 1
ATOM 884 C CA . ALA A 1 115 ?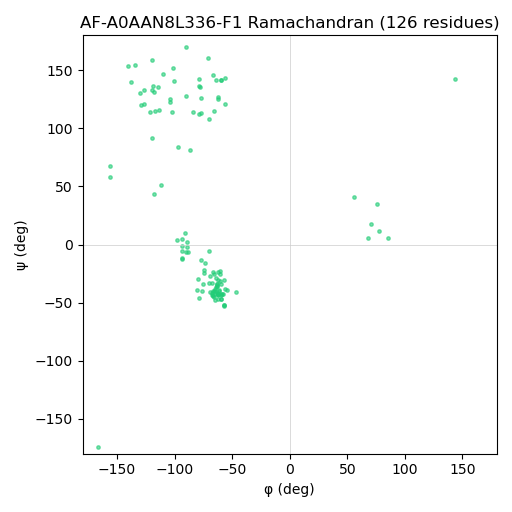 6.636 -24.598 -5.999 1.00 62.19 115 ALA A CA 1
ATOM 885 C C . ALA A 1 115 ? 5.733 -24.781 -7.234 1.00 62.19 115 ALA A C 1
ATOM 887 O O . ALA A 1 115 ? 4.574 -24.371 -7.227 1.00 62.19 115 ALA A O 1
ATOM 888 N N . ALA A 1 116 ? 6.245 -25.406 -8.300 1.00 62.75 116 ALA A N 1
ATOM 889 C CA . ALA A 1 116 ? 5.437 -25.758 -9.460 1.00 62.75 116 ALA A CA 1
ATOM 890 C C . ALA A 1 116 ? 4.379 -26.811 -9.101 1.00 62.75 116 ALA A C 1
ATOM 892 O O . ALA A 1 116 ? 3.224 -26.634 -9.467 1.00 62.75 116 ALA A O 1
ATOM 893 N N . LEU A 1 117 ? 4.751 -27.862 -8.362 1.00 64.44 117 LEU A N 1
ATOM 894 C CA . LEU A 1 117 ? 3.843 -28.919 -7.900 1.00 64.44 117 LEU A CA 1
ATOM 895 C C . LEU A 1 117 ? 2.765 -28.386 -6.944 1.00 64.44 117 LEU A C 1
ATOM 897 O O . LEU A 1 117 ? 1.596 -28.702 -7.141 1.00 64.44 117 LEU A O 1
ATOM 901 N N . ASP A 1 118 ? 3.112 -27.493 -6.016 1.00 61.94 118 ASP A N 1
ATOM 902 C CA . ASP A 1 118 ? 2.148 -26.831 -5.125 1.00 61.94 118 ASP A CA 1
ATOM 903 C C . ASP A 1 118 ? 1.127 -25.971 -5.904 1.00 61.94 118 ASP A C 1
ATOM 905 O O . ASP A 1 118 ? -0.025 -25.834 -5.490 1.00 61.94 118 ASP A O 1
ATOM 909 N N . ASN A 1 119 ? 1.515 -25.414 -7.060 1.00 58.03 119 ASN A N 1
ATOM 910 C CA . ASN A 1 119 ? 0.591 -24.719 -7.965 1.00 58.03 119 ASN A CA 1
ATOM 911 C C . ASN A 1 119 ? -0.321 -25.678 -8.755 1.00 58.03 119 ASN A C 1
ATOM 913 O O . ASN A 1 119 ? -1.374 -25.245 -9.229 1.00 58.03 119 ASN A O 1
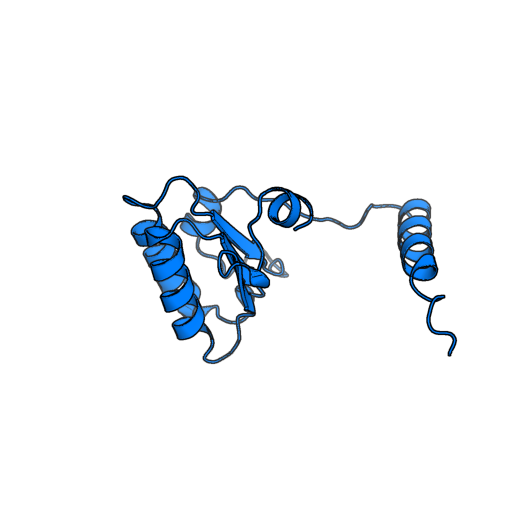ATOM 917 N N . PHE A 1 120 ? 0.050 -26.953 -8.923 1.00 60.44 120 PHE A N 1
ATOM 918 C CA . PHE A 1 120 ? -0.768 -27.937 -9.644 1.00 60.44 120 PHE A CA 1
ATOM 919 C C . PHE A 1 120 ? -1.915 -28.496 -8.792 1.00 60.44 120 PHE A C 1
ATOM 921 O O . PHE A 1 120 ? -2.985 -28.763 -9.338 1.00 60.44 120 PHE A O 1
ATOM 928 N N . ASP A 1 121 ? -1.761 -28.573 -7.468 1.00 55.56 121 ASP A N 1
ATOM 929 C CA . ASP A 1 121 ? -2.819 -29.061 -6.567 1.00 55.56 121 ASP A CA 1
ATOM 930 C C . ASP A 1 121 ? -4.021 -28.096 -6.434 1.00 55.56 121 ASP A C 1
ATOM 932 O O . ASP A 1 121 ? -5.037 -28.444 -5.835 1.00 55.56 121 ASP A O 1
ATOM 936 N N . GLN A 1 122 ? -3.965 -26.895 -7.030 1.00 49.06 122 GLN A N 1
ATOM 937 C CA . GLN A 1 122 ? -5.093 -25.947 -7.070 1.00 49.06 122 GLN A CA 1
ATOM 938 C C . GLN A 1 122 ? -6.034 -26.123 -8.275 1.00 49.06 122 GLN A C 1
ATOM 940 O O . GLN A 1 122 ? -7.038 -25.414 -8.364 1.00 49.06 122 GLN A O 1
ATOM 945 N N . VAL A 1 123 ? -5.763 -27.059 -9.193 1.00 46.41 123 VAL A N 1
ATOM 946 C CA . VAL A 1 123 ? -6.576 -27.259 -10.409 1.00 46.41 123 VAL A CA 1
ATOM 947 C C . VAL A 1 123 ? -7.339 -28.585 -10.376 1.00 46.41 123 VAL A C 1
ATOM 949 O O . VAL A 1 123 ? -7.288 -29.358 -11.323 1.00 46.41 123 VAL A O 1
ATOM 952 N N . GLN A 1 124 ? -8.075 -28.874 -9.300 1.00 43.06 124 GLN A N 1
ATOM 953 C CA . GLN A 1 124 ? -9.076 -29.947 -9.325 1.00 43.06 124 GLN A CA 1
ATOM 954 C C . GLN A 1 124 ? -10.175 -29.738 -8.271 1.00 43.06 124 GLN A C 1
ATOM 956 O O . GLN A 1 124 ? -10.296 -30.521 -7.343 1.00 43.06 124 GLN A O 1
ATOM 961 N N . GLU A 1 125 ? -11.012 -28.710 -8.431 1.00 42.22 125 GLU A N 1
ATOM 962 C CA . GLU A 1 125 ? -12.392 -28.734 -7.907 1.00 42.22 125 GLU A CA 1
ATOM 963 C C . GLU A 1 125 ? -13.300 -27.759 -8.684 1.00 42.22 125 GLU A C 1
ATOM 965 O O . GLU A 1 125 ? -13.918 -26.845 -8.155 1.00 42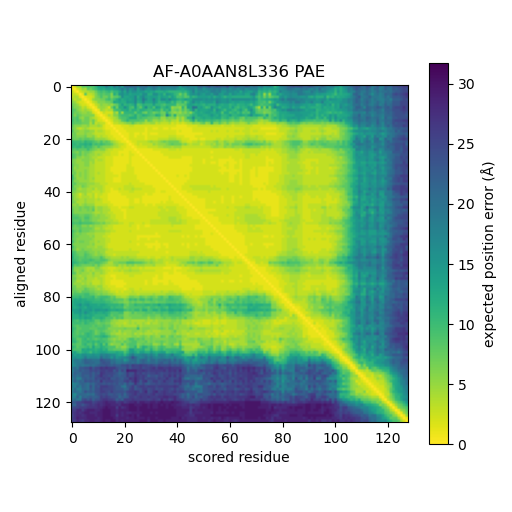.22 125 GLU A O 1
ATOM 970 N N . CYS A 1 126 ? -13.379 -27.970 -9.999 1.00 37.25 126 CYS A N 1
ATOM 971 C CA . CYS A 1 126 ? -14.561 -27.605 -10.777 1.00 37.25 126 CYS A CA 1
ATOM 972 C C . CYS A 1 126 ? -15.097 -28.893 -11.401 1.00 37.25 126 CYS A C 1
ATOM 974 O O . CYS A 1 126 ? -14.665 -29.291 -12.483 1.00 37.25 126 CYS A O 1
ATOM 976 N N . VAL A 1 127 ? -16.019 -29.561 -10.711 1.00 36.72 127 VAL A N 1
ATOM 977 C CA . VAL A 1 127 ? -16.909 -30.547 -11.327 1.00 36.72 127 VAL A CA 1
ATOM 978 C C . VAL A 1 127 ? -18.331 -30.199 -10.884 1.00 36.72 127 VAL A C 1
ATOM 980 O O . VAL A 1 127 ? -18.543 -29.918 -9.709 1.00 36.72 127 VAL A O 1
ATOM 983 N N . TYR A 1 128 ? -19.214 -30.129 -11.884 1.00 37.84 128 TYR A N 1
ATOM 984 C CA . TYR A 1 128 ? -20.632 -29.739 -11.886 1.00 37.84 128 TYR A CA 1
ATOM 985 C C . TYR A 1 128 ? -21.461 -30.078 -10.644 1.00 37.84 128 TYR A C 1
ATOM 987 O O . TYR A 1 128 ? -21.354 -31.223 -10.154 1.00 37.84 128 TYR A O 1
#

Organism: NCBI:txid861788

Nearest PDB structures (foldseek):
  7kzm-assembly1_C  TM=8.450E-01  e=1.141E-06  Chlamydomonas reinhardtii
  6zyw-assembly1_B  TM=7.416E-01  e=2.526E-07  Tetrahymena thermophila SB210
  7k58-assembly1_A  TM=8.660E-01  e=7.631E-06  Tetrahymena thermophila
  7kek-assembly1_A  TM=8.660E-01  e=7.631E-06  Tetrahymena thermophila
  8glv-assembly1_Me  TM=6.994E-01  e=8.625E-05  Chlamydomonas reinhardtii

pLDDT: mean 80.83, std 16.32, range [36.72, 97.19]

Radius of gyration: 17.63 Å; Cα contacts (8 Å, |Δi|>4): 142; chains: 1; bounding box: 41×44×31 Å

Foldseek 3Di:
DVVCVVVVQDVVSVQEAEFEDAPPRLVVQLVSLQVCQAPLGEYEYEAVVRVLVCLVVVLVSVVVSVPPGDPNRYYHYDHDQDPDPVRGSHDPSCVVPDDDDDDDQDPDPVSVVVVVVVVVVVPPDDDD

InterPro domains:
  IPR004273 Dynein heavy chain, D6 P-loop domain [PF03028] (14-102)
  IPR026983 Dynein heavy chain [PTHR46961] (5-126)
  IPR027417 P-loop containing nucleoside triphosphate hydrolase [G3DSA:3.40.50.300] (5-104)

Secondary structure (DSSP, 8-state):
-HHHHHTT--TTTT-EEEEE--TT-HHHHHHHHHHHHHHT-EEEEE-GGGGGGGHHHHHHHHHHHHTT--TT-EEEE--PPPSSGGG--S-HHHHHTS-----PPPSSHHHHHHHHHHHHTTS-----

Mean predicted aligned error: 10.29 Å

Sequence (128 aa):
MVTGRKLGFTIDLGKLHNVSLGQGQ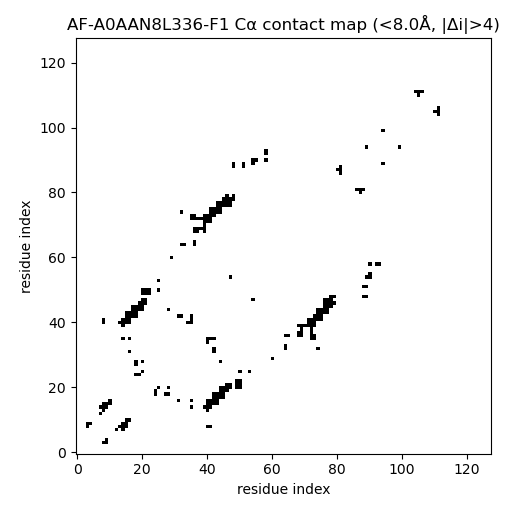EAVAEVAMEMAAKEGHWVILQNIHLVARWLGSLEKLLERCCEGSHQDYRVFISAEPAPTPQEHIIPQGILENAIKITNEPPTGMHANLHAALDNFDQVQECVY

Solvent-accessible surface area (backbone atoms only — not comparable to full-atom values): 7731 Å² total; per-residue (Å²): 108,74,67,37,54,78,70,60,39,30,60,93,70,70,28,32,45,79,42,74,43,43,95,84,34,62,68,58,49,51,54,51,47,58,48,19,19,67,74,30,16,35,38,37,40,31,44,52,64,68,40,53,89,48,43,72,58,49,43,55,47,51,57,58,43,58,63,90,38,31,92,61,40,43,80,45,79,40,61,75,80,52,96,42,86,89,60,55,65,75,54,65,67,55,57,74,78,43,91,85,82,83,89,74,78,66,90,47,74,68,49,49,48,49,57,51,51,64,61,54,76,74,76,78,86,89,75,135